Protein AF-A0A8D8VZW2-F1 (afdb_monomer_lite)

Secondary structure (DSSP, 8-state):
------------S--------TTEESTTS-EETTTT---STTPEEEEETTTEEEEEPPTTEESSSS-EE----S-----SBTTB---------S---S----------S-TT-EEEEEEEE-SS--SSSSSEEEEEEETTEEEEEEESSS--EEEEEEEGGGTSS------

Sequence (171 aa):
MLINKMYPKIKIKYLELLSSCFRFVGTACELSVCDDNPCMFGATCVQYPGSGFLCLCPLGKHGIFCEHDIDIGQASYSSSVAGLSSFSAYLIPATIHHSFELKFRFVPNTMDQIALLAFIGQDYQHDAITDHLAVSFIKGYVVLTWNLGSGMYQSTLISAYLLGCYNINTY

pLDDT: mean 74.28, std 17.63, range [29.27, 95.75]

Foldseek 3Di:
DDDPDDDDPPPPPPDDDDDDLQQADDPVSPGGPCPVHQAPDPWHWDQDPPPSIQTRADPQFDDRRSPDGPDPPDDDWDDPDPPDTDDDDDDDPDDDDVDDKDKDWDDDPDLQDKDWPDKDFDPPDDDQQGFIWTWIRHNQWTKIWGDPRPGIDIDGDDRNVVPVTDTDTDD

InterPro domains:
  IPR000742 EGF-like domain [PF00008] (34-64)
  IPR000742 EGF-like domain [PS00022] (55-66)
  IPR000742 EGF-like domain [PS50026] (30-67)
  IPR000742 EGF-like domain [SM00181] (33-67)
  IPR013320 Concanavalin A-like lectin/glucanase domain superfamily [SSF49899] (43-154)

Radius of gyration: 29.08 Å; chains: 1; bounding box: 92×41×64 Å

Organism: NCBI:txid428564

Structure (mmCIF, N/CA/C/O backbone):
data_AF-A0A8D8VZW2-F1
#
_entry.id   AF-A0A8D8VZW2-F1
#
loop_
_atom_site.group_PDB
_atom_site.id
_atom_site.type_symbol
_atom_site.label_atom_id
_atom_site.label_alt_id
_atom_site.label_comp_id
_atom_site.label_asym_id
_atom_site.label_entity_id
_atom_site.label_seq_id
_atom_site.pdbx_PDB_ins_code
_atom_site.Cartn_x
_atom_site.Cartn_y
_atom_site.Cartn_z
_atom_site.occupancy
_atom_site.B_iso_or_equiv
_atom_site.auth_seq_id
_atom_site.auth_comp_id
_atom_site.auth_asym_id
_atom_site.auth_atom_id
_atom_site.pdbx_PDB_model_num
ATOM 1 N N . MET A 1 1 ? 68.160 -21.808 5.617 1.00 37.88 1 MET A N 1
ATOM 2 C CA . MET A 1 1 ? 66.887 -22.554 5.552 1.00 37.88 1 MET A CA 1
ATOM 3 C C . MET A 1 1 ? 65.744 -21.547 5.579 1.00 37.88 1 MET A C 1
ATOM 5 O O . MET A 1 1 ? 65.356 -21.107 6.647 1.00 37.88 1 MET A O 1
ATOM 9 N N . LEU A 1 2 ? 65.268 -21.124 4.408 1.00 32.19 2 LEU A N 1
ATOM 10 C CA . LEU A 1 2 ? 63.990 -20.432 4.229 1.00 32.19 2 LEU A CA 1
ATOM 11 C C . LEU A 1 2 ? 63.393 -21.005 2.943 1.00 32.19 2 LEU A C 1
ATOM 13 O O . LEU A 1 2 ? 63.941 -20.827 1.858 1.00 32.19 2 LEU A O 1
ATOM 17 N N . ILE A 1 3 ? 62.342 -21.807 3.100 1.00 36.28 3 ILE A N 1
ATOM 18 C CA . ILE A 1 3 ? 61.628 -22.461 2.007 1.00 36.28 3 ILE A CA 1
ATOM 19 C C . ILE A 1 3 ? 60.625 -21.435 1.478 1.00 36.28 3 ILE A C 1
ATOM 21 O O . ILE A 1 3 ? 59.616 -21.161 2.126 1.00 36.28 3 ILE A O 1
ATOM 25 N N . ASN A 1 4 ? 60.912 -20.850 0.316 1.00 31.20 4 ASN A N 1
ATOM 26 C CA . ASN A 1 4 ? 59.949 -20.029 -0.411 1.00 31.20 4 ASN A CA 1
ATOM 27 C C . ASN A 1 4 ? 58.777 -20.918 -0.856 1.00 31.20 4 ASN A C 1
ATOM 29 O O . ASN A 1 4 ?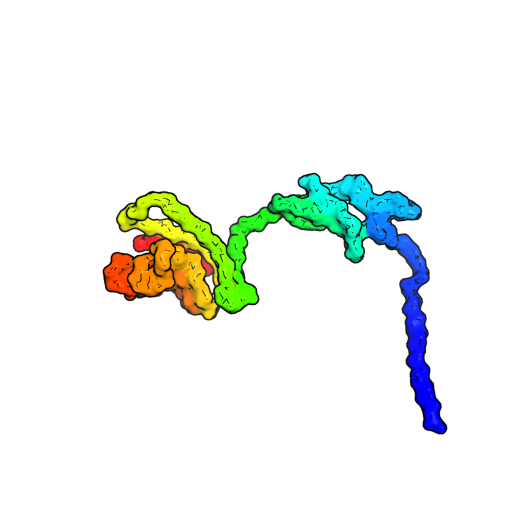 58.926 -21.760 -1.743 1.00 31.20 4 ASN A O 1
ATOM 33 N N . LYS A 1 5 ? 57.601 -20.740 -0.240 1.00 34.44 5 LYS A N 1
ATOM 34 C CA . LYS A 1 5 ? 56.345 -21.327 -0.724 1.00 34.44 5 LYS A CA 1
ATOM 35 C C . LYS A 1 5 ? 55.918 -20.604 -1.999 1.00 34.44 5 LYS A C 1
ATOM 37 O O . LYS A 1 5 ? 55.349 -19.518 -1.969 1.00 34.44 5 LYS A O 1
ATOM 42 N N . MET A 1 6 ? 56.216 -21.246 -3.119 1.00 29.27 6 MET A N 1
ATOM 43 C CA . MET A 1 6 ? 55.709 -20.936 -4.446 1.00 29.27 6 MET A CA 1
ATOM 44 C C . MET A 1 6 ? 54.293 -21.523 -4.552 1.00 29.27 6 MET A C 1
ATOM 46 O O . MET A 1 6 ? 54.135 -22.739 -4.623 1.00 29.27 6 MET A O 1
ATOM 50 N N . TYR A 1 7 ? 53.253 -20.688 -4.518 1.00 34.22 7 TYR A N 1
ATOM 51 C CA . TYR A 1 7 ? 51.913 -21.133 -4.914 1.00 34.22 7 TYR A CA 1
ATOM 52 C C . TYR A 1 7 ? 51.848 -21.197 -6.449 1.00 34.22 7 TYR A C 1
ATOM 54 O O . TYR A 1 7 ? 52.331 -20.274 -7.116 1.00 34.22 7 TYR A O 1
ATOM 62 N N . PRO A 1 8 ? 51.294 -22.271 -7.038 1.00 33.91 8 PRO A N 1
ATOM 63 C CA . PRO A 1 8 ? 51.244 -22.422 -8.483 1.00 33.91 8 PRO A CA 1
ATOM 64 C C . PRO A 1 8 ? 50.322 -21.359 -9.080 1.00 33.91 8 PRO A C 1
ATOM 66 O O . PRO A 1 8 ? 49.170 -21.213 -8.675 1.00 33.91 8 PRO A O 1
ATOM 69 N N . LYS A 1 9 ? 50.826 -20.633 -10.086 1.00 35.16 9 LYS A N 1
ATOM 70 C CA . LYS A 1 9 ? 49.987 -19.851 -10.996 1.00 35.16 9 LYS A CA 1
ATOM 71 C C . LYS A 1 9 ? 49.056 -20.829 -11.711 1.00 35.16 9 LYS A C 1
ATOM 73 O O . LYS A 1 9 ? 49.451 -21.453 -12.695 1.00 35.16 9 LYS A O 1
ATOM 78 N N . ILE A 1 10 ? 47.833 -20.970 -11.207 1.00 34.34 10 ILE A N 1
ATOM 79 C CA . ILE A 1 10 ? 46.741 -21.614 -11.930 1.00 34.34 10 ILE A CA 1
ATOM 80 C C . ILE A 1 10 ? 46.474 -20.720 -13.141 1.00 34.34 10 ILE A C 1
ATOM 82 O O . ILE A 1 10 ? 45.823 -19.682 -13.047 1.00 34.34 10 ILE A O 1
ATOM 86 N N . LYS A 1 11 ? 47.061 -21.087 -14.284 1.00 35.62 11 LYS A N 1
ATOM 87 C CA . LYS A 1 11 ? 46.668 -20.547 -15.582 1.00 35.62 11 LYS A CA 1
ATOM 88 C C . LYS A 1 11 ? 45.245 -21.035 -15.829 1.00 35.62 11 LYS A C 1
ATOM 90 O O . LYS A 1 11 ? 45.049 -22.192 -16.197 1.00 35.62 11 LYS A O 1
ATOM 95 N N . ILE A 1 12 ? 44.266 -20.170 -15.570 1.00 41.56 12 ILE A N 1
ATOM 96 C CA . ILE A 1 12 ? 42.874 -20.413 -15.941 1.00 41.56 12 ILE A CA 1
ATOM 97 C C . ILE A 1 12 ? 42.843 -20.531 -17.464 1.00 41.56 12 ILE A C 1
ATOM 99 O O . ILE A 1 12 ? 43.023 -19.567 -18.204 1.00 41.56 12 ILE A O 1
ATOM 103 N N . LYS A 1 13 ? 42.682 -21.774 -17.904 1.00 40.69 13 LYS A N 1
ATOM 104 C CA . LYS A 1 13 ? 42.583 -22.236 -19.284 1.00 40.69 13 LYS A CA 1
ATOM 105 C C . LYS A 1 13 ? 41.173 -21.936 -19.815 1.00 40.69 13 LYS A C 1
ATOM 107 O O . LYS A 1 13 ? 40.434 -22.855 -20.142 1.00 40.69 13 LYS A O 1
ATOM 112 N N . TYR A 1 14 ? 40.776 -20.663 -19.799 1.00 43.97 14 TYR A N 1
ATOM 113 C CA . TYR A 1 14 ? 39.455 -20.208 -20.257 1.00 43.97 14 TYR A CA 1
ATOM 114 C C . TYR A 1 14 ? 39.557 -18.865 -20.989 1.00 43.97 14 TYR A C 1
ATOM 116 O O . TYR A 1 14 ? 38.790 -17.940 -20.750 1.00 43.97 14 TYR A O 1
ATOM 124 N N . LEU A 1 15 ? 40.583 -18.716 -21.825 1.00 44.47 15 LEU A N 1
ATOM 125 C CA . LEU A 1 15 ? 40.790 -17.498 -22.607 1.00 44.47 15 LEU A CA 1
ATOM 126 C C . LEU A 1 15 ? 41.128 -17.803 -24.070 1.00 44.47 15 LEU A C 1
ATOM 128 O O . LEU A 1 15 ? 41.962 -17.131 -24.645 1.00 44.47 15 LEU A O 1
ATOM 132 N N . GLU A 1 16 ? 40.498 -18.823 -24.649 1.00 40.09 16 GLU A N 1
ATOM 133 C CA . GLU A 1 16 ? 40.450 -19.129 -26.089 1.00 40.09 16 GLU A CA 1
ATOM 134 C C . GLU A 1 16 ? 39.190 -20.008 -26.254 1.00 40.09 16 GLU A C 1
ATOM 136 O O . GLU A 1 16 ? 39.091 -21.019 -25.570 1.00 40.09 16 GLU A O 1
ATOM 141 N N . LEU A 1 17 ? 38.128 -19.721 -27.007 1.00 41.44 17 LEU A N 1
ATOM 142 C CA . LEU A 1 17 ? 37.895 -18.915 -28.202 1.00 41.44 17 LEU A CA 1
ATOM 143 C C . LEU A 1 17 ? 36.364 -18.696 -28.356 1.00 41.44 17 LEU A C 1
ATOM 145 O O . LEU A 1 17 ? 35.585 -19.507 -27.864 1.00 41.44 17 LEU A O 1
ATOM 149 N N . LEU A 1 18 ? 35.996 -17.677 -29.148 1.00 42.47 18 LEU A N 1
ATOM 150 C CA . LEU A 1 18 ? 34.706 -17.418 -29.831 1.00 42.47 18 LEU A CA 1
ATOM 151 C C . LEU A 1 18 ? 33.654 -16.522 -29.128 1.00 42.47 18 LEU A C 1
ATOM 153 O O . LEU A 1 18 ? 32.937 -16.917 -28.218 1.00 42.47 18 LEU A O 1
ATOM 157 N N . SER A 1 19 ? 33.518 -15.311 -29.691 1.00 55.66 19 SER A N 1
ATOM 158 C CA . SER A 1 19 ? 32.241 -14.618 -29.942 1.00 55.66 19 SER A CA 1
ATOM 159 C C . SER A 1 19 ? 31.313 -14.334 -28.755 1.00 55.66 19 SER A C 1
ATOM 161 O O . SER A 1 19 ? 30.179 -14.803 -28.736 1.00 55.66 19 SER A O 1
ATOM 163 N N . SER A 1 20 ? 31.715 -13.486 -27.808 1.00 60.66 20 SER A N 1
ATOM 164 C CA . SER A 1 20 ? 30.717 -12.808 -26.970 1.00 60.66 20 SER A CA 1
ATOM 165 C C . SER A 1 20 ? 30.740 -11.326 -27.279 1.00 60.66 20 SER A C 1
ATOM 167 O O . SER A 1 20 ? 31.479 -10.552 -26.675 1.00 60.66 20 SER A O 1
ATOM 169 N N . CYS A 1 21 ? 29.923 -10.959 -28.255 1.00 63.81 21 CYS A N 1
ATOM 170 C CA . CYS A 1 21 ? 29.626 -9.593 -28.626 1.00 63.81 21 CYS A CA 1
ATOM 171 C C . CYS A 1 21 ? 28.885 -8.894 -27.481 1.00 63.81 21 CYS A C 1
ATOM 173 O O . CYS A 1 21 ? 27.662 -8.813 -27.431 1.00 63.81 21 CYS A O 1
ATOM 175 N N . PHE A 1 22 ? 29.621 -8.505 -26.448 1.00 64.50 22 PHE A N 1
ATOM 176 C CA . PHE A 1 22 ? 29.009 -8.066 -25.212 1.00 64.50 22 PHE A CA 1
ATOM 177 C C . PHE A 1 22 ? 28.499 -6.626 -25.397 1.00 64.50 22 PHE A C 1
ATOM 179 O O . PHE A 1 22 ? 29.305 -5.698 -25.371 1.00 64.50 22 PHE A O 1
ATOM 186 N N . ARG A 1 23 ? 27.171 -6.457 -25.556 1.00 74.62 23 ARG A N 1
ATOM 187 C CA . ARG A 1 23 ? 26.438 -5.201 -25.893 1.00 74.62 23 ARG A CA 1
ATOM 188 C C . ARG A 1 23 ? 26.365 -4.854 -27.387 1.00 74.62 23 ARG A C 1
ATOM 190 O O . ARG A 1 23 ? 25.781 -3.829 -27.734 1.00 74.62 23 ARG A O 1
ATOM 197 N N . PHE A 1 24 ? 26.912 -5.699 -28.256 1.00 79.25 24 PHE A N 1
ATOM 198 C CA . PHE A 1 24 ? 26.922 -5.497 -29.706 1.00 79.25 24 PHE A CA 1
ATOM 199 C C . PHE A 1 24 ? 26.374 -6.745 -30.427 1.00 79.25 24 PHE A C 1
ATOM 201 O O . PHE A 1 24 ? 26.281 -7.816 -29.829 1.00 79.25 24 PHE A O 1
ATOM 208 N N . VAL A 1 25 ? 25.989 -6.620 -31.693 1.00 78.19 25 VAL A N 1
ATOM 209 C CA . VAL A 1 25 ? 25.506 -7.679 -32.589 1.00 78.19 25 VAL A CA 1
ATOM 210 C C . VAL A 1 25 ? 26.171 -7.534 -33.965 1.00 78.19 25 VAL A C 1
ATOM 212 O O . VAL A 1 25 ? 26.805 -6.520 -34.255 1.00 78.19 25 VAL A O 1
ATOM 215 N N . GLY A 1 26 ? 26.053 -8.560 -34.810 1.00 73.25 26 GLY A N 1
ATOM 216 C CA . GLY A 1 26 ? 26.698 -8.613 -36.127 1.00 73.25 26 GLY A CA 1
ATOM 217 C C . GLY A 1 26 ? 27.893 -9.564 -36.170 1.00 73.25 26 GLY A C 1
ATOM 218 O O . GLY A 1 26 ? 28.417 -9.995 -35.140 1.00 73.25 26 GLY A O 1
ATOM 219 N N . THR A 1 27 ? 28.309 -9.939 -37.380 1.00 74.56 27 THR A N 1
ATOM 220 C CA . THR A 1 27 ? 29.409 -10.899 -37.583 1.00 74.56 27 THR A CA 1
ATOM 221 C C . THR A 1 27 ? 30.760 -10.366 -37.105 1.00 74.56 27 THR A C 1
ATOM 223 O O . THR A 1 27 ? 31.649 -11.159 -36.796 1.00 74.56 27 THR A O 1
ATOM 226 N N . ALA A 1 28 ? 30.901 -9.041 -37.020 1.00 80.75 28 ALA A N 1
ATOM 227 C CA . ALA A 1 28 ? 32.094 -8.338 -36.571 1.00 80.75 28 ALA A CA 1
ATOM 228 C C . ALA A 1 28 ? 31.843 -7.459 -35.327 1.00 80.75 28 ALA A C 1
ATOM 230 O O . ALA A 1 28 ? 32.715 -6.667 -34.972 1.00 80.75 28 ALA A O 1
ATOM 231 N N . CYS A 1 29 ? 30.707 -7.616 -34.634 1.00 77.75 29 CYS A N 1
ATOM 232 C CA . CYS A 1 29 ? 30.322 -6.785 -33.486 1.00 77.75 29 CYS A CA 1
ATOM 233 C C . CYS A 1 29 ? 30.202 -5.289 -33.778 1.00 77.75 29 CYS A C 1
ATOM 235 O O . CYS A 1 29 ? 30.573 -4.445 -32.963 1.00 77.75 29 CYS A O 1
ATOM 237 N N . GLU A 1 30 ? 29.697 -4.973 -34.958 1.00 81.44 30 GLU A N 1
ATOM 238 C CA . GLU A 1 30 ? 29.659 -3.629 -35.507 1.00 81.44 30 GLU A CA 1
ATOM 239 C C . GLU A 1 30 ? 28.393 -2.839 -35.140 1.00 81.44 30 GLU A C 1
ATOM 241 O O . GLU A 1 30 ? 28.416 -1.612 -35.210 1.00 81.44 30 GLU A O 1
ATOM 246 N N . LEU A 1 31 ? 27.319 -3.512 -34.717 1.00 80.75 31 LEU A N 1
ATOM 247 C CA . LEU A 1 31 ? 26.040 -2.889 -34.353 1.00 80.75 31 LEU A CA 1
ATOM 248 C C . LEU A 1 31 ? 25.822 -2.953 -32.844 1.00 80.75 31 LEU A C 1
ATOM 250 O O . LEU A 1 31 ? 26.094 -3.977 -32.225 1.00 80.75 31 LEU A O 1
ATOM 254 N N . SER A 1 32 ? 25.317 -1.897 -32.220 1.00 83.94 3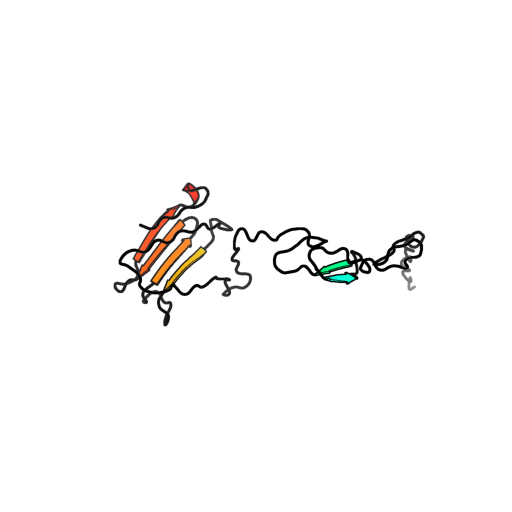2 SER A N 1
ATOM 255 C CA . SER A 1 32 ? 24.924 -1.929 -30.807 1.00 83.94 32 SER A CA 1
ATOM 256 C C . SER A 1 32 ? 23.608 -2.687 -30.639 1.00 83.94 32 SER A C 1
ATOM 258 O O . SER A 1 32 ? 22.686 -2.543 -31.436 1.00 83.94 32 SER A O 1
ATOM 260 N N . VAL A 1 33 ? 23.461 -3.423 -29.533 1.00 85.25 33 VAL A N 1
ATOM 261 C CA . VAL A 1 33 ? 22.180 -4.066 -29.168 1.00 85.25 33 VAL A CA 1
ATOM 262 C C . VAL A 1 33 ? 21.045 -3.037 -29.015 1.00 85.25 33 VAL A C 1
ATOM 264 O O . VAL A 1 33 ? 19.878 -3.391 -29.140 1.00 85.25 33 VAL A O 1
ATOM 267 N N . CYS A 1 34 ? 21.372 -1.764 -28.766 1.00 91.06 34 CYS A N 1
ATOM 268 C CA . CYS A 1 34 ? 20.391 -0.685 -28.648 1.00 91.06 34 CYS A CA 1
ATOM 269 C C . CYS A 1 34 ? 20.128 0.096 -29.949 1.00 91.06 34 CYS A C 1
ATOM 271 O O . CYS A 1 34 ? 19.291 0.995 -29.898 1.00 91.06 34 CYS A O 1
ATOM 273 N N . ASP A 1 35 ? 20.797 -0.194 -31.075 1.00 89.50 35 ASP A N 1
ATOM 274 C CA . ASP A 1 35 ? 20.649 0.614 -32.306 1.00 89.50 35 ASP A CA 1
ATOM 275 C C . ASP A 1 35 ? 19.210 0.594 -32.844 1.00 89.50 35 ASP A C 1
ATOM 277 O O . ASP A 1 35 ? 18.658 1.644 -33.163 1.00 89.50 35 ASP A O 1
ATOM 281 N N . ASP A 1 36 ? 18.566 -0.575 -32.831 1.00 88.50 36 ASP A N 1
ATOM 282 C CA . ASP A 1 36 ? 17.159 -0.731 -33.229 1.00 88.50 36 ASP A CA 1
ATOM 283 C C . ASP A 1 36 ? 16.172 -0.591 -32.054 1.00 88.50 36 ASP A C 1
ATOM 285 O O . ASP A 1 36 ? 14.976 -0.810 -32.223 1.00 88.50 36 ASP A O 1
ATOM 289 N N . ASN A 1 37 ? 16.664 -0.233 -30.861 1.00 91.44 37 ASN A N 1
ATOM 290 C CA . ASN A 1 37 ? 15.936 -0.187 -29.589 1.00 91.44 37 ASN A CA 1
ATOM 291 C C . ASN A 1 37 ? 14.980 -1.388 -29.355 1.00 91.44 37 ASN A C 1
ATOM 293 O O . ASN A 1 37 ? 13.790 -1.310 -29.663 1.00 91.44 37 ASN A O 1
ATOM 297 N N . PRO A 1 38 ? 15.442 -2.478 -28.717 1.00 91.44 38 PRO A N 1
ATOM 298 C CA . PRO A 1 38 ? 14.621 -3.669 -28.487 1.00 91.44 38 PRO A CA 1
ATOM 299 C C . PRO A 1 38 ? 13.520 -3.477 -27.428 1.00 91.44 38 PRO A C 1
ATOM 301 O O . PRO A 1 38 ? 12.713 -4.381 -27.211 1.00 91.44 38 PRO A O 1
ATOM 304 N N . CYS A 1 39 ? 13.495 -2.346 -26.721 1.00 95.75 39 CYS A N 1
ATOM 305 C CA . CYS A 1 39 ? 12.555 -2.097 -25.636 1.00 95.75 39 CYS A CA 1
ATOM 306 C C . CYS A 1 39 ? 11.175 -1.669 -26.165 1.00 95.75 39 CYS A C 1
ATOM 308 O O . CYS A 1 39 ? 11.061 -0.865 -27.090 1.00 95.75 39 CYS A O 1
ATOM 310 N N . MET A 1 40 ? 10.102 -2.165 -25.549 1.00 94.81 40 MET A N 1
ATOM 311 C CA . MET A 1 40 ? 8.731 -1.874 -25.968 1.00 94.81 40 MET A CA 1
ATOM 312 C C . MET A 1 40 ? 8.197 -0.550 -25.401 1.00 94.81 40 MET A C 1
ATOM 314 O O . MET A 1 40 ? 8.740 0.023 -24.457 1.00 94.81 40 MET A O 1
ATOM 318 N N . PHE A 1 41 ? 7.090 -0.067 -25.977 1.00 93.44 41 PHE A N 1
ATOM 319 C CA . PHE A 1 41 ? 6.308 1.077 -25.480 1.00 93.44 41 PHE A CA 1
ATOM 320 C C . PHE A 1 41 ? 7.104 2.381 -25.288 1.00 93.44 41 PHE A C 1
ATOM 322 O O . PHE A 1 41 ? 6.813 3.165 -24.387 1.00 93.44 41 PHE A O 1
ATOM 329 N N . GLY A 1 42 ? 8.105 2.625 -26.138 1.00 90.69 42 GLY A N 1
ATOM 330 C CA . GLY A 1 42 ? 8.924 3.840 -26.071 1.00 90.69 42 GLY A CA 1
ATOM 331 C C . GLY A 1 42 ? 9.902 3.870 -24.893 1.00 90.69 42 GLY A C 1
ATOM 332 O O . GLY A 1 42 ? 10.403 4.939 -24.552 1.00 90.69 42 GLY A O 1
ATOM 333 N N . ALA A 1 43 ? 10.169 2.719 -24.269 1.00 94.56 43 ALA A N 1
ATOM 334 C CA . ALA A 1 43 ? 11.208 2.573 -23.259 1.00 94.56 43 ALA A CA 1
ATOM 335 C C . ALA A 1 43 ? 12.608 2.859 -23.835 1.00 94.56 43 ALA A C 1
ATOM 337 O O . ALA A 1 43 ? 12.881 2.639 -25.020 1.00 94.56 43 ALA A O 1
ATOM 338 N N . THR A 1 44 ? 13.513 3.327 -22.973 1.00 95.19 44 THR A N 1
ATOM 339 C CA . THR A 1 44 ? 14.884 3.690 -23.360 1.00 95.19 44 THR A CA 1
ATOM 340 C C . THR A 1 44 ? 15.825 2.501 -23.176 1.00 95.19 44 THR A C 1
ATOM 342 O O . THR A 1 44 ? 15.984 2.015 -22.055 1.00 95.19 44 THR A O 1
ATOM 345 N N . CYS A 1 45 ? 16.490 2.062 -24.248 1.00 94.75 45 CYS A N 1
ATOM 346 C CA . CYS A 1 45 ? 17.563 1.067 -24.172 1.00 94.75 45 CYS A CA 1
ATOM 347 C C . CYS A 1 45 ? 18.882 1.706 -23.737 1.00 94.75 45 CYS A C 1
ATOM 349 O O . CYS A 1 45 ? 19.304 2.723 -24.290 1.00 94.75 45 CYS A O 1
ATOM 351 N N . VAL A 1 46 ? 19.566 1.078 -22.781 1.00 93.44 46 VAL A N 1
ATOM 352 C CA . VAL A 1 46 ? 20.935 1.431 -22.391 1.00 93.44 46 VAL A CA 1
ATOM 353 C C . VAL A 1 46 ? 21.828 0.195 -22.425 1.00 93.44 46 VAL A C 1
ATOM 355 O O . VAL A 1 46 ? 21.431 -0.889 -22.001 1.00 93.44 46 VAL A O 1
ATOM 358 N N . GLN A 1 47 ? 23.059 0.333 -22.918 1.00 88.50 47 GLN A N 1
ATOM 359 C CA . GLN A 1 47 ? 24.028 -0.763 -22.876 1.00 88.50 47 GLN A CA 1
ATOM 360 C C . GLN A 1 47 ? 24.403 -1.080 -21.420 1.00 88.50 47 GLN A C 1
ATOM 362 O O . GLN A 1 47 ? 24.769 -0.178 -20.665 1.00 88.50 47 GLN A O 1
ATOM 367 N N . TYR A 1 48 ? 24.358 -2.357 -21.026 1.00 83.94 48 TYR A N 1
ATOM 368 C CA . TYR A 1 48 ? 24.559 -2.760 -19.629 1.00 83.94 48 TYR A CA 1
ATOM 369 C C . TYR A 1 48 ? 25.562 -3.925 -19.482 1.00 83.94 48 TYR A C 1
ATOM 371 O O . TYR A 1 48 ? 25.463 -4.918 -20.212 1.00 83.94 48 TYR A O 1
ATOM 379 N N . PRO A 1 49 ? 26.551 -3.841 -18.565 1.00 78.19 49 PRO A N 1
ATOM 380 C CA . PRO A 1 49 ? 27.443 -4.953 -18.213 1.00 78.19 49 PRO A CA 1
ATOM 381 C C . PRO A 1 49 ? 26.675 -6.177 -17.676 1.00 78.19 49 PRO A C 1
ATOM 383 O O . PRO A 1 49 ? 25.737 -6.027 -16.913 1.00 78.19 49 PRO A O 1
ATOM 386 N N . GLY A 1 50 ? 27.071 -7.403 -18.022 1.00 74.88 50 GLY A N 1
ATOM 387 C CA . GLY A 1 50 ? 26.352 -8.637 -17.646 1.00 74.88 50 GLY A CA 1
ATOM 388 C C . GLY A 1 50 ? 25.282 -9.122 -18.644 1.00 74.88 50 GLY A C 1
ATOM 389 O O . GLY A 1 50 ? 25.463 -10.186 -19.226 1.00 74.88 50 GLY A O 1
ATOM 390 N N . SER A 1 51 ? 24.221 -8.346 -18.906 1.00 73.31 51 SER A N 1
ATOM 391 C CA . SER A 1 51 ? 23.121 -8.729 -19.828 1.00 73.31 51 SER A CA 1
ATOM 392 C C . SER A 1 51 ? 23.280 -8.249 -21.279 1.00 73.31 51 SER A C 1
ATOM 394 O O . SER A 1 51 ? 22.607 -8.757 -22.170 1.00 73.31 51 SER A O 1
ATOM 396 N N . GLY A 1 52 ? 24.142 -7.260 -21.534 1.00 83.06 52 GLY A N 1
ATOM 397 C CA . GLY A 1 52 ? 24.354 -6.648 -22.851 1.00 83.06 52 GLY A CA 1
ATOM 398 C C . GLY A 1 52 ? 23.517 -5.383 -23.059 1.00 83.06 52 GLY A C 1
ATOM 399 O O . GLY A 1 52 ? 24.004 -4.413 -23.633 1.00 83.06 52 GLY A O 1
ATOM 400 N N . PHE A 1 53 ? 22.306 -5.334 -22.512 1.00 89.12 53 PHE A N 1
ATOM 401 C CA . PHE A 1 53 ? 21.447 -4.148 -22.500 1.00 89.12 53 PHE A CA 1
ATOM 402 C C . PHE A 1 53 ? 20.504 -4.163 -21.289 1.00 89.12 53 PHE A C 1
ATOM 404 O O . PHE A 1 53 ? 20.335 -5.191 -20.626 1.00 89.12 53 PHE A O 1
ATOM 411 N N . LEU A 1 54 ? 19.911 -3.012 -20.997 1.00 91.94 54 LEU A N 1
ATOM 412 C CA . LEU A 1 54 ? 18.887 -2.804 -19.982 1.00 91.94 54 LEU A CA 1
ATOM 413 C C . LEU A 1 54 ? 17.821 -1.868 -20.560 1.00 91.94 54 LEU A C 1
ATOM 415 O O . LEU A 1 54 ? 18.154 -0.820 -21.114 1.00 91.94 54 LEU A O 1
ATOM 419 N N . CYS A 1 55 ? 16.551 -2.232 -20.406 1.00 95.06 55 CYS A N 1
ATOM 420 C CA . CYS A 1 55 ? 15.432 -1.365 -20.752 1.00 95.06 55 CYS A CA 1
ATOM 421 C C . CYS A 1 55 ? 14.988 -0.551 -19.534 1.00 95.06 55 CYS A C 1
ATOM 423 O O . CYS A 1 55 ? 14.668 -1.104 -18.481 1.00 95.06 55 CYS A O 1
ATOM 425 N N . LEU A 1 56 ? 14.954 0.773 -19.678 1.00 94.50 56 LEU A N 1
ATOM 426 C CA . LEU A 1 56 ? 14.386 1.678 -18.683 1.00 94.50 56 LEU A CA 1
ATOM 427 C C . LEU A 1 56 ? 12.878 1.789 -18.928 1.00 94.50 56 LEU A C 1
ATOM 429 O O . LEU A 1 56 ? 12.439 2.527 -19.813 1.00 94.50 56 LEU A O 1
ATOM 433 N N . CYS A 1 57 ? 12.099 1.010 -18.176 1.00 94.62 57 CYS A N 1
ATOM 434 C CA . CYS A 1 57 ? 10.663 0.889 -18.406 1.00 94.62 57 CYS A CA 1
ATOM 435 C C . CYS A 1 57 ? 9.876 2.141 -17.995 1.00 94.62 57 CYS A C 1
ATOM 437 O O . CYS A 1 57 ? 10.160 2.727 -16.945 1.00 94.62 57 CYS A O 1
ATOM 439 N N . PRO A 1 58 ? 8.860 2.539 -18.786 1.00 91.06 58 PRO A N 1
ATOM 440 C CA . PRO A 1 58 ? 7.930 3.586 -18.393 1.00 91.06 58 PRO A CA 1
ATOM 441 C C . PRO A 1 58 ? 7.089 3.147 -17.188 1.00 91.06 58 PRO A C 1
ATOM 443 O O . PRO A 1 58 ? 6.989 1.961 -16.861 1.00 91.06 58 PRO A O 1
ATOM 446 N N . LEU A 1 59 ? 6.464 4.124 -16.526 1.00 85.06 59 LEU A N 1
ATOM 447 C CA . LEU A 1 59 ? 5.607 3.868 -15.372 1.00 85.06 59 LEU A CA 1
ATOM 448 C C . LEU A 1 59 ? 4.509 2.858 -15.732 1.00 85.06 59 LEU A C 1
ATOM 450 O O . LEU A 1 59 ? 3.822 3.012 -16.739 1.00 85.06 59 LEU A O 1
ATOM 454 N N . GLY A 1 60 ? 4.340 1.842 -14.885 1.00 87.06 60 GLY A N 1
ATOM 455 C CA . GLY A 1 60 ? 3.340 0.796 -15.093 1.00 87.06 60 GLY A CA 1
ATOM 456 C C . GLY A 1 60 ? 3.788 -0.342 -16.013 1.00 87.06 60 GLY A C 1
ATOM 457 O O . GLY A 1 60 ? 2.959 -1.183 -16.337 1.00 87.06 60 GLY A O 1
ATOM 458 N N . LYS A 1 61 ? 5.065 -0.416 -16.418 1.00 91.88 61 LYS A N 1
ATOM 459 C CA . LYS A 1 61 ? 5.618 -1.532 -17.206 1.00 91.88 61 LYS A CA 1
ATOM 460 C C . LYS A 1 61 ? 6.80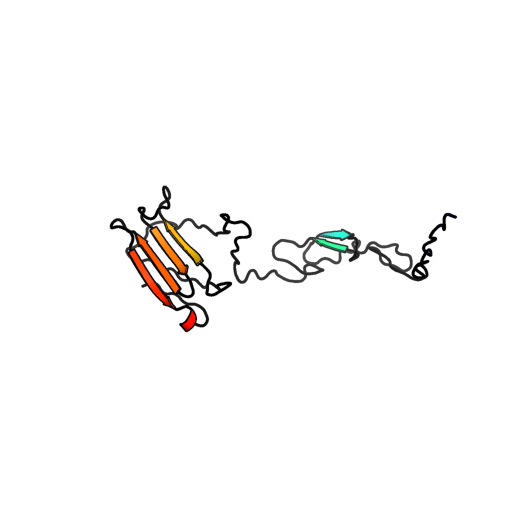3 -2.207 -16.515 1.00 91.88 61 LYS A C 1
ATOM 462 O O . LYS A 1 61 ? 7.572 -1.558 -15.809 1.00 91.88 61 LYS A O 1
ATOM 467 N N . HIS A 1 62 ? 6.977 -3.502 -16.750 1.00 89.75 62 HIS A N 1
ATOM 468 C CA . HIS A 1 62 ? 8.129 -4.281 -16.296 1.00 89.75 62 HIS A CA 1
ATOM 469 C C . HIS A 1 62 ? 8.471 -5.407 -17.286 1.00 89.75 62 HIS A C 1
ATOM 471 O O . HIS A 1 62 ? 7.790 -5.595 -18.292 1.00 89.75 62 HIS A O 1
ATOM 477 N N . GLY A 1 63 ? 9.536 -6.159 -17.001 1.00 90.50 63 GLY A N 1
ATOM 478 C CA . GLY A 1 63 ? 10.067 -7.200 -17.888 1.00 90.50 63 GLY A CA 1
ATOM 479 C C . GLY A 1 63 ? 11.421 -6.809 -18.473 1.00 90.50 63 GLY A C 1
ATOM 480 O O . GLY A 1 63 ? 11.912 -5.707 -18.226 1.00 90.50 63 GLY A O 1
ATOM 481 N N . ILE A 1 64 ? 12.048 -7.719 -19.220 1.00 92.44 64 ILE A N 1
ATOM 482 C CA . ILE A 1 64 ? 13.367 -7.467 -19.830 1.00 92.44 64 ILE A CA 1
ATOM 483 C C . ILE A 1 64 ? 13.239 -6.441 -20.962 1.00 92.44 64 ILE A C 1
ATOM 485 O O . ILE A 1 64 ? 14.139 -5.622 -21.150 1.00 92.44 64 ILE A O 1
ATOM 489 N N . PHE A 1 65 ? 12.105 -6.452 -21.665 1.00 94.56 65 PHE A N 1
ATOM 490 C CA . PHE A 1 65 ? 11.775 -5.558 -22.772 1.00 94.56 65 PHE A CA 1
ATOM 491 C C . PHE A 1 65 ? 10.640 -4.584 -22.426 1.00 94.56 65 PHE A C 1
ATOM 493 O O . PHE A 1 65 ? 10.140 -3.898 -23.315 1.00 94.56 65 PHE A O 1
ATOM 500 N N . CYS A 1 66 ? 10.235 -4.494 -21.154 1.00 95.25 66 CYS A N 1
ATOM 501 C CA . CYS A 1 66 ? 9.069 -3.721 -20.703 1.00 95.25 66 CYS A CA 1
ATOM 502 C C . CYS A 1 66 ? 7.745 -4.191 -21.332 1.00 95.25 66 CYS A C 1
ATOM 504 O O . CYS A 1 66 ? 6.818 -3.407 -21.537 1.00 95.25 66 CYS A O 1
ATOM 506 N N . GLU A 1 67 ? 7.679 -5.475 -21.670 1.00 94.50 67 GLU A N 1
ATOM 507 C CA . GLU A 1 67 ? 6.576 -6.127 -22.364 1.00 94.50 67 GLU A CA 1
ATOM 508 C C . GLU A 1 67 ? 5.364 -6.387 -21.459 1.00 94.50 67 GLU A C 1
ATOM 510 O O . GLU A 1 67 ? 4.254 -6.587 -21.954 1.00 94.50 67 GLU A O 1
ATOM 515 N N . HIS A 1 68 ? 5.560 -6.362 -20.140 1.00 92.19 68 HIS A N 1
ATOM 516 C CA . HIS A 1 68 ? 4.521 -6.665 -19.167 1.00 92.19 68 HIS A CA 1
ATOM 517 C C . HIS A 1 68 ? 3.982 -5.401 -18.509 1.00 92.19 68 HIS A C 1
ATOM 519 O O . HIS A 1 68 ? 4.733 -4.490 -18.162 1.00 92.19 68 HIS A O 1
ATOM 525 N N . ASP A 1 69 ? 2.669 -5.366 -18.307 1.00 89.31 69 ASP A N 1
ATOM 526 C CA . ASP A 1 69 ? 2.027 -4.388 -17.438 1.00 89.31 69 ASP A CA 1
ATOM 527 C C . ASP A 1 69 ? 2.307 -4.723 -15.975 1.00 89.31 69 ASP A C 1
ATOM 529 O O . ASP A 1 69 ? 2.202 -5.874 -15.552 1.00 89.31 69 ASP A O 1
ATOM 533 N N . ILE A 1 70 ? 2.652 -3.705 -15.190 1.00 84.25 70 ILE A N 1
ATOM 534 C CA . ILE A 1 70 ? 2.660 -3.821 -13.737 1.00 84.25 70 ILE A CA 1
ATOM 535 C C . ILE A 1 70 ? 1.203 -3.828 -13.299 1.00 84.25 70 ILE A C 1
ATOM 537 O O . ILE A 1 70 ? 0.548 -2.786 -13.261 1.00 84.25 70 ILE A O 1
ATOM 541 N N . ASP A 1 71 ? 0.718 -5.004 -12.927 1.00 75.94 71 ASP A N 1
ATOM 542 C CA . ASP A 1 71 ? -0.540 -5.115 -12.209 1.00 75.94 71 ASP A CA 1
ATOM 543 C C . ASP A 1 71 ? -0.302 -4.771 -10.733 1.00 75.94 71 ASP A C 1
ATOM 545 O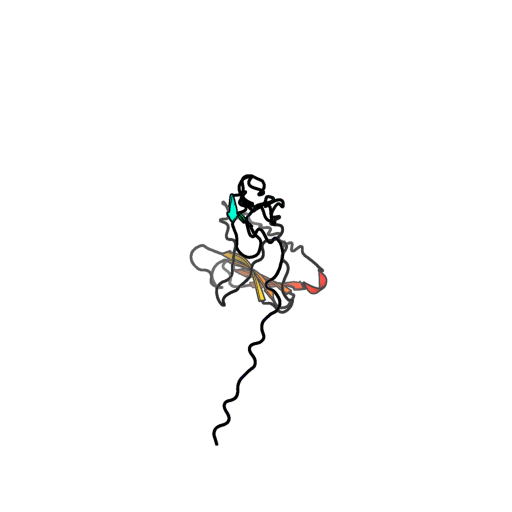 O . ASP A 1 71 ? 0.225 -5.569 -9.950 1.00 75.94 71 ASP A O 1
ATOM 549 N N . ILE A 1 72 ? -0.646 -3.541 -10.343 1.00 67.56 72 ILE A N 1
ATOM 550 C CA . ILE A 1 72 ? -0.658 -3.135 -8.933 1.00 67.56 72 ILE A CA 1
ATOM 551 C C . ILE A 1 72 ? -1.946 -3.688 -8.310 1.00 67.56 72 ILE A C 1
ATOM 553 O O . ILE A 1 72 ? -2.912 -2.962 -8.087 1.00 67.56 72 ILE A O 1
ATOM 557 N N . GLY A 1 73 ? -1.967 -4.997 -8.053 1.00 69.94 73 GLY A N 1
ATOM 558 C CA . GLY A 1 73 ? -3.167 -5.684 -7.569 1.00 69.94 73 GLY A CA 1
ATOM 559 C C . GLY A 1 73 ? -3.449 -5.477 -6.077 1.00 69.94 73 GLY A C 1
ATOM 560 O O . GLY A 1 73 ? -4.604 -5.399 -5.661 1.00 69.94 73 GLY A O 1
ATOM 561 N N . GLN A 1 74 ? -2.408 -5.378 -5.246 1.00 72.44 74 GLN A N 1
ATOM 562 C CA . GLN A 1 74 ? -2.563 -5.199 -3.802 1.00 72.44 74 GLN A CA 1
ATOM 563 C C . GLN A 1 74 ? -1.445 -4.318 -3.249 1.00 72.44 74 GLN A C 1
ATOM 565 O O . GLN A 1 74 ? -0.264 -4.639 -3.374 1.00 72.44 74 GLN A O 1
ATOM 570 N N . ALA A 1 75 ? -1.819 -3.206 -2.613 1.00 74.81 75 ALA A N 1
ATOM 571 C CA . ALA A 1 75 ? -0.864 -2.382 -1.889 1.00 74.81 75 ALA A CA 1
ATOM 572 C C . ALA A 1 75 ? -0.269 -3.194 -0.728 1.00 74.81 75 ALA A C 1
ATOM 574 O O . ALA A 1 75 ? -0.997 -3.745 0.100 1.00 74.81 75 ALA A O 1
ATOM 575 N N . SER A 1 76 ? 1.060 -3.275 -0.689 1.00 80.31 76 SER A N 1
ATOM 576 C CA . SER A 1 76 ? 1.799 -3.905 0.399 1.00 80.31 76 SER A CA 1
ATOM 577 C C . SER A 1 76 ? 2.407 -2.821 1.272 1.00 80.31 76 SER A C 1
ATOM 579 O O . SER A 1 76 ? 3.240 -2.034 0.818 1.00 80.31 76 SER A O 1
ATOM 581 N N . TYR A 1 77 ? 1.977 -2.785 2.528 1.00 83.62 77 TYR A N 1
ATOM 582 C CA . TYR A 1 77 ? 2.517 -1.885 3.532 1.00 83.62 77 TYR A CA 1
ATOM 583 C C . TYR A 1 77 ? 3.466 -2.687 4.407 1.00 83.62 77 TYR A C 1
ATOM 585 O O . TYR A 1 77 ? 3.081 -3.663 5.053 1.00 83.62 77 TYR A O 1
ATOM 593 N N . SER A 1 78 ? 4.730 -2.288 4.404 1.00 73.31 78 SER A N 1
ATOM 594 C CA . SER A 1 78 ? 5.756 -2.879 5.253 1.00 73.31 78 SER A CA 1
ATOM 595 C C . SER A 1 78 ? 6.453 -1.784 6.047 1.00 73.31 78 SER A C 1
ATOM 597 O O . SER A 1 78 ? 6.498 -0.619 5.633 1.00 73.31 78 SER A O 1
ATOM 599 N N . SER A 1 79 ? 6.964 -2.159 7.215 1.00 69.94 79 SER A N 1
ATOM 600 C CA . SER A 1 79 ? 7.862 -1.322 7.998 1.00 69.94 79 SER A CA 1
ATOM 601 C C . SER A 1 79 ? 9.258 -1.912 7.854 1.00 69.94 79 SER A C 1
ATOM 603 O O . SER A 1 79 ? 9.565 -2.962 8.414 1.00 69.94 79 SER A O 1
ATOM 605 N N . SER A 1 80 ? 10.085 -1.274 7.031 1.00 66.62 80 SER A N 1
ATOM 606 C CA . 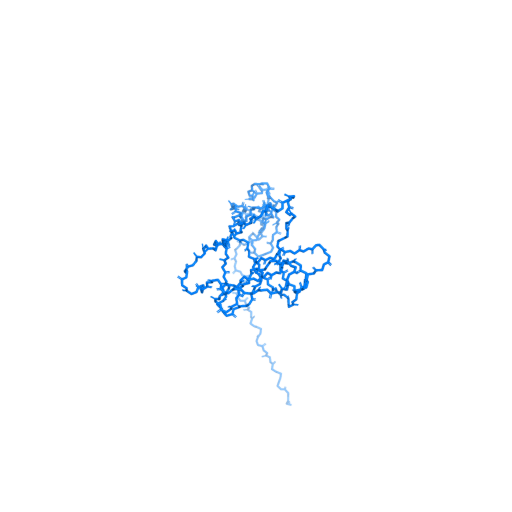SER A 1 80 ? 11.499 -1.627 6.875 1.00 66.62 80 SER A CA 1
ATOM 607 C C . SER A 1 80 ? 12.373 -1.004 7.968 1.00 66.62 80 SER A C 1
ATOM 609 O O . SER A 1 80 ? 13.502 -1.443 8.176 1.00 66.62 80 SER A O 1
ATOM 611 N N . VAL A 1 81 ? 11.852 -0.004 8.689 1.00 73.12 81 VAL A N 1
ATOM 612 C CA . VAL A 1 81 ? 12.543 0.711 9.767 1.00 73.12 81 VAL A CA 1
ATOM 613 C C . VAL A 1 81 ? 11.584 0.896 10.941 1.00 73.12 81 VAL A C 1
ATOM 615 O O . VAL A 1 81 ? 10.478 1.401 10.766 1.00 73.12 81 VAL A O 1
ATOM 618 N N . ALA A 1 82 ? 12.009 0.516 12.149 1.00 64.00 82 ALA A N 1
ATOM 619 C CA . ALA A 1 82 ? 11.205 0.666 13.360 1.00 64.00 82 ALA A CA 1
ATOM 620 C C . ALA A 1 82 ? 10.765 2.130 13.559 1.00 64.00 82 ALA A C 1
ATOM 622 O O . ALA A 1 82 ? 11.599 3.032 13.609 1.00 64.00 82 ALA A O 1
ATOM 623 N N . GLY A 1 83 ? 9.453 2.357 13.663 1.00 65.00 83 GLY A N 1
ATOM 624 C CA . GLY A 1 83 ? 8.855 3.694 13.788 1.00 65.00 83 GLY A CA 1
ATOM 625 C C . GLY A 1 83 ? 8.491 4.367 12.459 1.00 65.00 83 GLY A C 1
ATOM 626 O O . GLY A 1 83 ? 7.849 5.413 12.475 1.00 65.00 83 GLY A O 1
ATOM 627 N N . LEU A 1 84 ? 8.839 3.766 11.318 1.00 69.19 84 LEU A N 1
ATOM 628 C CA . LEU A 1 84 ? 8.417 4.213 9.992 1.00 69.19 84 LEU A CA 1
ATOM 629 C C . LEU A 1 84 ? 7.546 3.126 9.360 1.00 69.19 84 LEU A C 1
ATOM 631 O O . LEU A 1 84 ? 8.027 2.070 8.941 1.00 69.19 84 LEU A O 1
ATOM 635 N N . SER A 1 85 ? 6.246 3.396 9.305 1.00 77.25 85 SER A N 1
ATOM 636 C CA . SER A 1 85 ? 5.280 2.577 8.576 1.00 77.25 85 SER A CA 1
ATOM 637 C C . SER A 1 85 ? 4.882 3.302 7.301 1.00 77.25 85 SER A C 1
ATOM 639 O O . SER A 1 85 ? 4.623 4.504 7.320 1.00 77.25 85 SER A O 1
ATOM 641 N N . SER A 1 86 ? 4.824 2.573 6.190 1.00 82.12 86 SER A N 1
ATOM 642 C CA . SER A 1 86 ? 4.190 3.079 4.973 1.00 82.12 86 SER A CA 1
ATOM 643 C C . SER A 1 86 ? 2.675 3.140 5.185 1.00 82.12 86 SER A C 1
ATOM 645 O O . SER A 1 86 ? 2.088 2.210 5.736 1.00 82.12 86 SER A O 1
ATOM 647 N N . PHE A 1 87 ? 2.041 4.236 4.770 1.00 86.50 87 PHE A N 1
ATOM 648 C CA . PHE A 1 87 ? 0.593 4.419 4.861 1.00 86.50 87 PHE A CA 1
ATOM 649 C C . PHE A 1 87 ? 0.071 5.191 3.650 1.00 86.50 87 PHE A C 1
ATOM 651 O O . PHE A 1 87 ? 0.804 5.938 3.003 1.00 86.50 87 PHE A O 1
ATOM 658 N N . SER A 1 88 ? -1.213 5.015 3.357 1.00 85.94 88 SER A N 1
ATOM 659 C CA . SER A 1 88 ? -1.961 5.847 2.417 1.00 85.94 88 SER A CA 1
ATOM 660 C C . SER A 1 88 ? -2.959 6.689 3.202 1.00 85.94 88 SER A C 1
ATOM 662 O O . SER A 1 88 ? -3.783 6.131 3.926 1.00 85.94 88 SER A O 1
ATOM 664 N N . ALA A 1 89 ? -2.883 8.011 3.061 1.00 86.06 89 ALA A N 1
ATOM 665 C CA . ALA A 1 89 ? -3.799 8.947 3.700 1.00 86.06 89 ALA A CA 1
ATOM 666 C C . ALA A 1 89 ? -4.692 9.611 2.652 1.00 86.06 89 ALA A C 1
ATOM 668 O O . ALA A 1 89 ? -4.223 10.016 1.588 1.00 86.06 89 ALA A O 1
ATOM 669 N N . TYR A 1 90 ? -5.974 9.734 2.980 1.00 82.44 90 TYR A N 1
ATOM 670 C CA . TYR A 1 90 ? -6.979 10.359 2.133 1.00 82.44 90 TYR A CA 1
ATOM 671 C C . TYR A 1 90 ? -7.751 11.383 2.958 1.00 82.44 90 TYR A C 1
ATOM 673 O O . TYR A 1 90 ? -8.130 11.110 4.095 1.00 82.44 90 TYR A O 1
ATOM 681 N N . LEU A 1 91 ? -8.007 12.548 2.368 1.00 77.06 91 LEU A N 1
ATOM 682 C CA . LEU A 1 91 ? -8.938 13.521 2.926 1.00 77.06 91 LEU A CA 1
ATOM 683 C C . LEU A 1 91 ? -10.356 13.061 2.591 1.00 77.06 91 LEU A C 1
ATOM 685 O O . LEU A 1 91 ? -10.676 12.862 1.420 1.00 77.06 91 LEU A O 1
ATOM 689 N N . ILE A 1 92 ? -11.197 12.882 3.607 1.00 72.12 92 ILE A N 1
ATOM 690 C CA . ILE A 1 92 ? -12.599 12.495 3.421 1.00 72.12 92 ILE A CA 1
ATOM 691 C C . ILE A 1 92 ? -13.392 13.762 3.045 1.00 72.12 92 ILE A C 1
ATOM 693 O O . ILE A 1 92 ? -13.503 14.664 3.881 1.00 72.12 92 ILE A O 1
ATOM 697 N N . PRO A 1 93 ? -13.940 13.883 1.817 1.00 65.06 93 PRO A N 1
ATOM 698 C CA . PRO A 1 93 ? -14.673 15.078 1.413 1.00 65.06 93 PRO A CA 1
ATOM 699 C C . PRO A 1 93 ? -16.051 15.124 2.096 1.00 65.06 93 PRO A C 1
ATOM 701 O O . PRO A 1 93 ? -16.930 14.342 1.763 1.00 65.06 93 PRO A O 1
ATOM 704 N N . ALA A 1 94 ? -16.189 16.057 3.041 1.00 67.25 94 ALA A N 1
ATOM 705 C CA . ALA A 1 94 ? -17.385 16.631 3.678 1.00 67.25 94 ALA A CA 1
ATOM 706 C C . ALA A 1 94 ? -18.558 15.739 4.181 1.00 67.25 94 ALA A C 1
ATOM 708 O O . ALA A 1 94 ? -19.189 14.975 3.462 1.00 67.25 94 ALA A O 1
ATOM 709 N N . THR A 1 95 ? -18.924 16.043 5.439 1.00 59.03 95 THR A N 1
ATOM 710 C CA . THR A 1 95 ? -20.070 15.627 6.281 1.00 59.03 95 THR A CA 1
ATOM 711 C C . THR A 1 95 ? -20.259 14.130 6.519 1.00 59.03 95 THR A C 1
ATOM 713 O O . THR A 1 95 ? -20.902 13.418 5.756 1.00 59.03 95 THR A O 1
ATOM 716 N N . ILE A 1 96 ? -19.767 13.678 7.675 1.00 57.97 96 ILE A N 1
ATOM 717 C CA . ILE A 1 96 ? -20.073 12.366 8.247 1.00 57.97 96 ILE A CA 1
ATOM 718 C C . ILE A 1 96 ? -21.564 12.367 8.627 1.00 57.97 96 ILE A C 1
ATOM 720 O O . ILE A 1 96 ? -21.996 13.134 9.488 1.00 57.97 96 ILE A O 1
ATOM 724 N N . HIS A 1 97 ? -22.366 11.550 7.943 1.00 62.72 97 HIS A N 1
ATOM 725 C CA . HIS A 1 97 ? -23.745 11.253 8.339 1.00 62.72 97 HIS A CA 1
ATOM 726 C C . HIS A 1 97 ? -23.757 10.460 9.663 1.00 62.72 97 HIS A C 1
ATOM 728 O O . HIS A 1 97 ? -22.724 9.972 10.104 1.00 62.72 97 HIS A O 1
ATOM 734 N N . HIS A 1 98 ? -24.922 10.246 10.284 1.00 66.69 98 HIS A N 1
ATOM 735 C CA . HIS A 1 98 ? -25.068 9.411 11.496 1.00 66.69 98 HIS A CA 1
ATOM 736 C C . HIS A 1 98 ? -24.574 7.949 11.347 1.00 66.69 98 HIS A C 1
ATOM 738 O O . HIS A 1 98 ? -24.634 7.186 12.304 1.00 66.69 98 HIS A O 1
ATOM 744 N N . SER A 1 99 ? -24.125 7.545 10.155 1.00 66.75 99 SER A N 1
ATOM 745 C CA . SER A 1 99 ? -23.635 6.212 9.821 1.00 66.75 99 SER A CA 1
ATOM 746 C C . SER A 1 99 ? -22.425 6.299 8.894 1.00 66.75 99 SER A C 1
ATOM 748 O O . SER A 1 99 ? -22.410 7.104 7.959 1.00 66.75 99 SER A O 1
ATOM 750 N N . PHE A 1 100 ? -21.458 5.414 9.105 1.00 73.00 100 PHE A N 1
ATOM 751 C CA . PHE A 1 100 ? -20.262 5.256 8.284 1.00 73.00 100 PHE A CA 1
ATOM 752 C C . PHE A 1 100 ? -20.016 3.761 8.054 1.00 73.00 100 PHE A C 1
ATOM 754 O O . PHE A 1 100 ? -20.203 2.960 8.965 1.00 73.00 100 PHE A O 1
ATOM 761 N N . GLU A 1 101 ? -19.588 3.393 6.847 1.00 75.94 101 GLU A N 1
ATOM 762 C CA . GLU A 1 101 ? -19.251 2.013 6.496 1.00 75.94 101 GLU A CA 1
ATOM 763 C C . GLU A 1 101 ? -17.843 1.963 5.888 1.00 75.94 101 GLU A C 1
ATOM 765 O O . GLU A 1 101 ? -17.568 2.621 4.883 1.00 75.94 101 GLU A O 1
ATOM 770 N N . LEU A 1 102 ? -16.953 1.164 6.483 1.00 77.00 102 LEU A N 1
ATOM 771 C CA . LEU A 1 102 ? -15.597 0.932 5.986 1.00 77.00 102 LEU A CA 1
ATOM 772 C C . LEU A 1 102 ? -15.425 -0.529 5.587 1.00 77.00 102 LEU A C 1
ATOM 774 O O . LEU A 1 102 ? -15.478 -1.429 6.422 1.00 77.00 102 LEU A O 1
ATOM 778 N N . LYS A 1 103 ? -15.164 -0.748 4.296 1.00 78.00 103 LYS A N 1
ATOM 779 C CA . LYS A 1 103 ? -14.930 -2.067 3.705 1.00 78.00 103 LYS A CA 1
ATOM 780 C C . LYS A 1 103 ? -13.534 -2.125 3.114 1.00 78.00 103 LYS A C 1
ATOM 782 O O . LYS A 1 103 ? -13.202 -1.348 2.224 1.00 78.00 103 LYS A O 1
ATOM 787 N N . PHE A 1 104 ? -12.725 -3.071 3.575 1.00 78.38 104 PHE A N 1
ATOM 788 C CA . PHE A 1 104 ? -11.416 -3.334 2.989 1.00 78.38 104 PHE A CA 1
ATOM 789 C C . PHE A 1 104 ? -11.009 -4.799 3.144 1.00 78.38 104 PHE A C 1
ATOM 791 O O . PHE A 1 104 ? -11.527 -5.545 3.980 1.00 78.38 104 PHE A O 1
ATOM 798 N N . ARG A 1 105 ? -10.044 -5.194 2.314 1.00 80.19 105 ARG A N 1
ATOM 799 C CA . ARG A 1 105 ? -9.391 -6.500 2.318 1.00 80.19 105 ARG A CA 1
ATOM 800 C C . ARG A 1 105 ? -7.924 -6.289 2.675 1.00 80.19 105 ARG A C 1
ATOM 802 O O . ARG A 1 105 ? -7.241 -5.527 2.003 1.00 80.19 105 ARG A O 1
ATOM 809 N N . PHE A 1 106 ? -7.442 -6.958 3.712 1.00 84.69 106 PHE A N 1
ATOM 810 C CA . PHE A 1 106 ? -6.021 -6.955 4.085 1.00 84.69 106 PHE A CA 1
ATOM 811 C C . PHE A 1 106 ? -5.442 -8.355 3.898 1.00 84.69 106 PHE A C 1
ATOM 813 O O . PHE A 1 106 ? -6.199 -9.241 3.562 1.00 84.69 106 PHE A O 1
ATOM 820 N N . VAL A 1 107 ? -4.137 -8.576 4.055 1.00 84.62 107 VAL A N 1
ATOM 821 C CA . VAL A 1 107 ? -3.546 -9.916 4.227 1.00 84.62 107 VAL A CA 1
ATOM 822 C C . VAL A 1 107 ? -2.438 -9.774 5.267 1.00 84.62 107 VAL A C 1
ATOM 824 O O . VAL A 1 107 ? -1.525 -8.983 5.038 1.00 84.62 107 VAL A O 1
ATOM 827 N N . PRO A 1 108 ? -2.507 -10.445 6.431 1.00 84.81 108 PRO A N 1
ATOM 828 C CA . PRO A 1 108 ? -1.446 -10.337 7.420 1.00 84.81 108 PRO A CA 1
ATOM 829 C C . PRO A 1 108 ? -0.210 -11.137 6.984 1.00 84.81 108 PRO A C 1
ATOM 831 O O . PRO A 1 108 ? -0.344 -12.223 6.425 1.00 84.81 108 PRO A O 1
ATOM 834 N N . ASN A 1 109 ? 0.992 -10.637 7.293 1.00 83.31 109 ASN A N 1
ATOM 835 C CA . ASN A 1 109 ? 2.233 -11.382 7.043 1.00 83.31 109 ASN A CA 1
ATOM 836 C C . ASN A 1 109 ? 2.356 -12.574 7.999 1.00 83.31 109 ASN A C 1
ATOM 838 O O . ASN A 1 109 ? 2.833 -13.641 7.626 1.00 83.31 109 ASN A O 1
ATOM 842 N N . THR A 1 110 ? 1.922 -12.387 9.247 1.00 85.31 110 THR A N 1
ATOM 843 C CA . THR A 1 110 ? 1.819 -13.446 10.254 1.00 85.31 110 THR A CA 1
ATOM 844 C C . THR A 1 110 ? 0.615 -13.206 11.156 1.00 85.31 110 THR A C 1
ATOM 846 O O . THR A 1 110 ? 0.216 -12.064 11.384 1.00 85.31 110 THR A O 1
ATOM 849 N N . MET A 1 111 ? 0.039 -14.281 11.695 1.00 85.69 111 MET A N 1
ATOM 850 C CA . MET A 1 111 ? -1.091 -14.192 12.620 1.00 85.69 111 MET A CA 1
ATOM 851 C C . MET A 1 111 ? -0.699 -13.552 13.951 1.00 85.69 111 MET A C 1
ATOM 853 O O . MET A 1 111 ? -1.539 -12.910 14.566 1.00 85.69 111 MET A O 1
ATOM 857 N N . ASP A 1 112 ? 0.566 -13.637 14.361 1.00 86.94 112 ASP A N 1
ATOM 858 C CA . ASP A 1 112 ? 1.041 -13.073 15.631 1.00 86.94 112 ASP A CA 1
ATOM 859 C C . ASP A 1 112 ? 1.399 -11.580 15.557 1.00 86.94 112 ASP A C 1
ATOM 861 O O . ASP A 1 112 ? 1.804 -10.989 16.562 1.00 86.94 112 ASP A O 1
ATOM 865 N N . GLN A 1 113 ? 1.255 -10.945 14.388 1.00 85.31 113 GLN A N 1
ATOM 866 C CA . GLN A 1 113 ? 1.601 -9.535 14.227 1.00 85.31 113 GLN A CA 1
ATOM 867 C C . GLN A 1 113 ? 0.598 -8.607 14.923 1.00 85.31 113 GLN A C 1
ATOM 869 O O . GLN A 1 113 ? -0.563 -8.952 15.173 1.00 85.31 113 GLN A O 1
ATOM 874 N N . ILE A 1 114 ? 1.065 -7.387 15.178 1.00 88.44 114 ILE A N 1
ATOM 875 C CA . ILE A 1 114 ? 0.252 -6.253 15.604 1.00 88.44 114 ILE A CA 1
ATOM 876 C C . ILE A 1 114 ? 0.344 -5.207 14.497 1.00 88.44 114 ILE A C 1
ATOM 878 O O . ILE A 1 114 ? 1.446 -4.788 14.145 1.00 88.44 114 ILE A O 1
ATOM 882 N N . ALA A 1 115 ? -0.791 -4.816 13.926 1.00 87.88 115 ALA A N 1
ATOM 883 C CA . ALA A 1 115 ? -0.843 -3.849 12.836 1.00 87.88 115 ALA A CA 1
ATOM 884 C C . ALA A 1 115 ? -2.061 -2.931 12.964 1.00 87.88 115 ALA A C 1
ATOM 886 O O . ALA A 1 115 ? -3.165 -3.391 13.254 1.00 87.88 115 ALA A O 1
ATOM 887 N N . LEU A 1 116 ? -1.865 -1.641 12.696 1.00 88.94 116 LEU A N 1
ATOM 888 C CA . LEU A 1 116 ? -2.951 -0.690 12.482 1.00 88.94 116 LEU A CA 1
ATOM 889 C C . LEU A 1 116 ? -3.402 -0.804 11.020 1.00 88.94 116 LEU A C 1
ATOM 891 O O . LEU A 1 116 ? -2.592 -0.616 10.116 1.00 88.94 116 LEU A O 1
ATOM 895 N N . LEU A 1 117 ? -4.668 -1.155 10.794 1.00 89.44 117 LEU A N 1
ATOM 896 C CA . LEU A 1 117 ? -5.230 -1.379 9.457 1.00 89.44 117 LEU A CA 1
ATOM 897 C C . LEU A 1 117 ? -5.902 -0.121 8.899 1.00 89.44 117 LEU A C 1
ATOM 899 O O . LEU A 1 117 ? -5.777 0.168 7.714 1.00 89.44 117 LEU A O 1
ATOM 903 N N . ALA A 1 118 ? -6.612 0.619 9.749 1.00 89.62 118 ALA A N 1
ATOM 904 C CA . ALA A 1 118 ? -7.247 1.880 9.390 1.00 89.62 118 ALA A CA 1
ATOM 905 C C . ALA A 1 118 ? -7.310 2.801 10.610 1.00 89.62 118 ALA A C 1
ATOM 907 O O . ALA A 1 118 ? -7.511 2.330 11.731 1.00 89.62 118 ALA A O 1
ATOM 908 N N . PHE A 1 119 ? -7.164 4.103 10.379 1.00 88.75 119 PHE A N 1
ATOM 909 C CA . PHE A 1 119 ? -7.306 5.133 11.399 1.00 88.75 119 PHE A CA 1
ATOM 910 C C . PHE A 1 119 ? -8.021 6.347 10.816 1.00 88.75 119 PHE A C 1
ATOM 912 O O . PHE A 1 119 ? -7.673 6.819 9.734 1.00 88.75 119 PHE A O 1
ATOM 919 N N . ILE A 1 120 ? -9.014 6.834 11.547 1.00 85.56 120 ILE A N 1
ATOM 920 C CA . ILE A 1 120 ? -9.754 8.059 11.268 1.00 85.56 120 ILE A CA 1
ATOM 921 C C . ILE A 1 120 ? -9.710 8.866 12.560 1.00 85.56 120 ILE A C 1
ATOM 923 O O . ILE A 1 120 ? -10.109 8.359 13.605 1.00 85.56 120 ILE A O 1
ATOM 927 N N . GLY A 1 121 ? -9.217 10.096 12.505 1.00 81.81 121 GLY A N 1
ATOM 928 C CA . GLY A 1 121 ? -9.086 10.961 13.675 1.00 81.81 121 GLY A CA 1
ATOM 929 C C . GLY A 1 121 ? -9.071 12.431 13.279 1.00 81.81 121 GLY A C 1
ATOM 930 O O . GLY A 1 121 ? -8.996 12.756 12.094 1.00 81.81 121 GLY A O 1
ATOM 931 N N . GLN A 1 122 ? -9.175 13.316 14.266 1.00 74.44 122 GLN A N 1
ATOM 932 C CA . GLN A 1 122 ? -9.198 14.767 14.052 1.00 74.44 122 GLN A CA 1
ATOM 933 C C . GLN A 1 122 ? -7.805 15.329 13.705 1.00 74.44 122 GLN A C 1
ATOM 935 O O . GLN A 1 122 ? -6.791 14.803 14.156 1.00 74.44 122 GLN A O 1
ATOM 940 N N . ASP A 1 123 ? -7.764 16.430 12.942 1.00 64.19 123 ASP A N 1
ATOM 941 C CA . ASP A 1 123 ? -6.551 17.022 12.335 1.00 64.19 123 ASP A CA 1
ATOM 942 C C . ASP A 1 123 ? -5.470 17.505 13.323 1.00 64.19 123 ASP A C 1
ATOM 944 O O . ASP A 1 123 ? -4.356 17.817 12.905 1.00 64.19 123 ASP A O 1
ATOM 948 N N . TYR A 1 124 ? -5.772 17.621 14.621 1.00 63.81 124 TYR A N 1
ATOM 949 C CA . TYR A 1 124 ? -4.892 18.325 15.563 1.00 63.81 124 TYR A CA 1
ATOM 950 C C . TYR A 1 124 ? -4.092 17.406 16.494 1.00 63.81 124 TYR A C 1
ATOM 952 O O . TYR A 1 124 ? -2.900 17.630 16.704 1.00 63.81 124 TYR A O 1
ATOM 960 N N . GLN A 1 125 ? -4.720 16.375 17.063 1.00 65.31 125 GLN A N 1
ATOM 961 C CA . GLN A 1 125 ? -4.064 15.412 17.948 1.00 65.31 125 GLN A CA 1
ATOM 962 C C . GLN A 1 125 ? -4.588 14.006 17.651 1.00 65.31 125 GLN A C 1
ATOM 964 O O . GLN A 1 125 ? -5.775 13.812 17.414 1.00 65.31 125 GLN A O 1
ATOM 969 N N . HIS A 1 126 ? -3.676 13.035 17.625 1.00 65.50 126 HIS A N 1
ATOM 970 C CA . HIS A 1 126 ? -3.970 11.625 17.368 1.00 65.50 126 HIS A CA 1
ATOM 971 C C . HIS A 1 126 ? -3.639 10.801 18.613 1.00 65.50 126 HIS A C 1
ATOM 973 O O . HIS A 1 126 ? -2.784 9.915 18.585 1.00 65.50 126 HIS A O 1
ATOM 979 N N . ASP A 1 127 ? -4.258 11.151 19.736 1.00 66.31 127 ASP A N 1
ATOM 980 C CA . ASP A 1 127 ? -4.132 10.393 20.977 1.00 66.31 127 ASP A CA 1
ATOM 981 C C . ASP A 1 127 ? -5.417 9.601 21.272 1.00 66.31 127 ASP A C 1
ATOM 983 O O . ASP A 1 127 ? -6.436 9.736 20.595 1.00 66.31 127 ASP A O 1
ATOM 987 N N . ALA A 1 128 ? -5.374 8.755 22.302 1.00 62.81 128 ALA A N 1
ATOM 988 C CA . ALA A 1 128 ? -6.522 7.940 22.705 1.00 62.81 128 ALA A CA 1
ATOM 989 C C . ALA A 1 128 ? -7.708 8.765 23.256 1.00 62.81 128 ALA A C 1
ATOM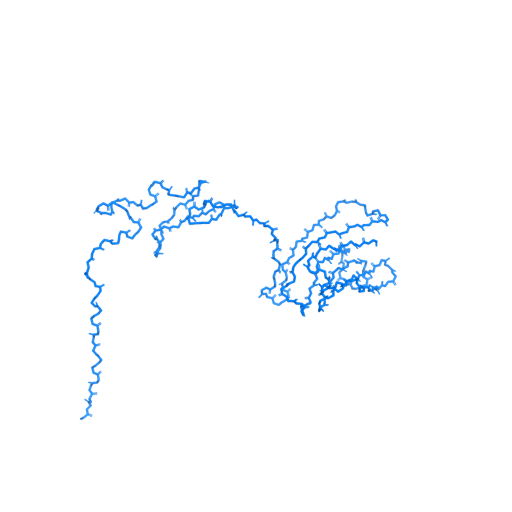 991 O O . ALA A 1 128 ? -8.793 8.219 23.477 1.00 62.81 128 ALA A O 1
ATOM 992 N N . ILE A 1 129 ? -7.508 10.060 23.511 1.00 69.69 129 ILE A N 1
ATOM 993 C CA . ILE A 1 129 ? -8.464 10.963 24.160 1.00 69.69 129 ILE A CA 1
ATOM 994 C C . ILE A 1 129 ? -9.281 11.715 23.108 1.00 69.69 129 ILE A C 1
ATOM 996 O O . ILE A 1 129 ? -10.464 11.974 23.324 1.00 69.69 129 ILE A O 1
ATOM 1000 N N . THR A 1 130 ? -8.668 12.020 21.968 1.00 79.88 130 THR A N 1
ATOM 1001 C CA . THR A 1 130 ? -9.340 12.624 20.818 1.00 79.88 130 THR A CA 1
ATOM 1002 C C . THR A 1 130 ? -10.332 11.682 20.154 1.00 79.88 130 THR A C 1
ATOM 1004 O O . THR A 1 130 ? -10.223 10.454 20.261 1.00 79.88 130 THR A O 1
ATOM 1007 N N . ASP A 1 131 ? -11.294 12.273 19.445 1.00 83.69 131 ASP A N 1
ATOM 1008 C CA . ASP A 1 131 ? -12.245 11.499 18.664 1.00 83.69 131 ASP A CA 1
ATOM 1009 C C . ASP A 1 131 ? -11.504 10.745 17.567 1.00 83.69 131 ASP A C 1
ATOM 1011 O O . ASP A 1 131 ? -10.848 11.334 16.698 1.00 83.69 131 ASP A O 1
ATOM 1015 N N . HIS A 1 132 ? -11.612 9.425 17.627 1.00 86.19 132 HIS A N 1
ATOM 1016 C CA . HIS A 1 132 ? -10.953 8.542 16.691 1.00 86.19 132 HIS A CA 1
ATOM 1017 C C . HIS A 1 132 ? -11.759 7.270 16.473 1.00 86.19 132 HIS A C 1
ATOM 1019 O O . HIS A 1 132 ? -12.547 6.837 17.313 1.00 86.19 132 HIS A O 1
ATOM 1025 N N . LEU A 1 133 ? -11.493 6.637 15.341 1.00 87.06 133 LEU A N 1
ATOM 1026 C CA . LEU A 1 133 ? -11.880 5.277 15.028 1.00 87.06 133 LEU A CA 1
ATOM 1027 C C . LEU A 1 133 ? -10.653 4.571 14.458 1.00 87.06 133 LEU A C 1
ATOM 1029 O O . LEU A 1 133 ? -10.017 5.053 13.523 1.00 87.06 133 LEU A O 1
ATOM 1033 N N . ALA A 1 134 ? -10.314 3.424 15.027 1.00 89.38 134 ALA A N 1
ATOM 1034 C CA . ALA A 1 134 ? -9.165 2.626 14.648 1.00 89.38 134 ALA A CA 1
ATOM 1035 C C . ALA A 1 134 ? -9.580 1.171 14.440 1.00 89.38 134 ALA A C 1
ATOM 1037 O O . ALA A 1 134 ? -10.272 0.580 15.269 1.00 89.38 134 ALA A O 1
ATOM 1038 N N . VAL A 1 135 ? -9.107 0.572 13.352 1.00 90.75 135 VAL A N 1
ATOM 1039 C CA . VAL A 1 135 ? -9.210 -0.868 13.111 1.00 90.75 135 VAL A CA 1
ATOM 1040 C C . VAL A 1 135 ? -7.810 -1.451 13.200 1.00 90.75 135 VAL A C 1
ATOM 1042 O O . VAL A 1 135 ? -6.917 -1.046 12.456 1.00 90.75 135 VAL A O 1
ATOM 1045 N N . SER A 1 136 ? -7.612 -2.398 14.109 1.00 90.69 136 SER A N 1
ATOM 1046 C CA . SER A 1 136 ? -6.321 -3.035 14.372 1.00 90.69 136 SER A CA 1
ATOM 1047 C C . SER A 1 136 ? -6.393 -4.544 14.167 1.00 90.69 136 SER A C 1
ATOM 1049 O O . SER A 1 136 ? -7.411 -5.176 14.442 1.00 90.69 136 SER A O 1
ATOM 1051 N N . PHE A 1 137 ? -5.287 -5.135 13.730 1.00 90.56 137 PHE A N 1
ATOM 1052 C CA . PHE A 1 137 ? -5.058 -6.573 13.747 1.00 90.56 137 PHE A CA 1
ATOM 1053 C C . PHE A 1 137 ? -4.104 -6.915 14.885 1.00 90.56 137 PHE A C 1
ATOM 1055 O O . PHE A 1 137 ? -2.972 -6.434 14.900 1.00 90.56 137 PHE A O 1
ATOM 1062 N N . ILE A 1 138 ? -4.551 -7.727 15.839 1.00 90.88 138 ILE A N 1
ATOM 1063 C CA . ILE A 1 138 ? -3.774 -8.088 17.026 1.00 90.88 138 ILE A CA 1
ATOM 1064 C C . ILE A 1 138 ? -3.858 -9.597 17.207 1.00 90.88 138 ILE A C 1
ATOM 1066 O O . ILE A 1 138 ? -4.906 -10.114 17.591 1.00 90.88 138 ILE A O 1
ATOM 1070 N N . LYS A 1 139 ? -2.752 -10.305 16.953 1.00 89.69 139 LYS A N 1
ATOM 1071 C CA . LYS A 1 139 ? -2.619 -11.745 17.247 1.00 89.69 139 LYS A CA 1
ATOM 1072 C C . LYS A 1 139 ? -3.764 -12.601 16.679 1.00 89.69 139 LYS A C 1
ATOM 1074 O O . LYS A 1 139 ? -4.331 -13.446 17.371 1.00 89.69 139 LYS A O 1
ATOM 1079 N N . GLY A 1 140 ? -4.154 -12.339 15.433 1.00 86.12 140 GLY A N 1
ATOM 1080 C CA . GLY A 1 140 ? -5.221 -13.077 14.762 1.00 86.12 140 GLY A CA 1
ATOM 1081 C C . GLY A 1 140 ? -6.624 -12.538 15.016 1.00 86.12 140 GLY A C 1
ATOM 1082 O O . GLY A 1 140 ? -7.582 -13.158 14.564 1.00 86.12 140 GLY A O 1
ATOM 1083 N N . TYR A 1 141 ? -6.775 -11.403 15.697 1.00 87.25 141 TYR A N 1
ATOM 1084 C CA . TYR A 1 141 ? -8.070 -10.774 15.948 1.00 87.25 141 TYR A CA 1
ATOM 1085 C C . TYR A 1 141 ? -8.159 -9.412 15.283 1.00 87.25 141 TYR A C 1
ATOM 1087 O O . TYR A 1 141 ? -7.210 -8.628 15.316 1.00 87.25 141 TYR A O 1
ATOM 1095 N N . VAL A 1 142 ? -9.326 -9.126 14.713 1.00 88.69 142 VAL A N 1
ATOM 1096 C CA . VAL A 1 142 ? -9.689 -7.781 14.274 1.00 88.69 142 VAL A CA 1
ATOM 1097 C C . VAL A 1 142 ? -10.340 -7.071 15.450 1.00 88.69 142 VAL A C 1
ATOM 1099 O O . VAL A 1 142 ? -11.347 -7.532 15.994 1.00 88.69 142 VAL A O 1
ATOM 1102 N N . VAL A 1 143 ? -9.753 -5.949 15.835 1.00 89.94 143 VAL A N 1
ATOM 1103 C CA . VAL A 1 143 ? -10.174 -5.131 16.966 1.00 89.94 143 VAL A CA 1
ATOM 1104 C C . VAL A 1 143 ? -10.593 -3.768 16.442 1.00 89.94 143 VAL A C 1
ATOM 1106 O O . VAL A 1 143 ? -9.831 -3.121 15.723 1.00 89.94 143 VAL A O 1
ATOM 1109 N N . LEU A 1 144 ? -11.800 -3.350 16.806 1.00 88.31 144 LEU A N 1
ATOM 1110 C CA . LEU A 1 144 ? -12.298 -2.005 16.558 1.00 88.31 144 LEU A CA 1
ATOM 1111 C C . LEU A 1 144 ? -12.191 -1.197 17.844 1.00 88.31 144 LEU A C 1
ATOM 1113 O O . LEU A 1 144 ? -12.640 -1.633 18.906 1.00 88.31 144 LEU A O 1
ATOM 1117 N N . THR A 1 145 ? -11.623 -0.010 17.722 1.00 88.19 145 THR A N 1
ATOM 1118 C CA . THR A 1 145 ? -11.411 0.919 18.824 1.00 88.19 145 THR A CA 1
ATOM 1119 C C . THR A 1 145 ? -11.956 2.274 18.426 1.00 88.19 145 THR A C 1
ATOM 1121 O O . THR A 1 145 ? -11.722 2.713 17.302 1.00 88.19 145 THR A O 1
ATOM 1124 N N . TRP A 1 146 ? -12.692 2.936 19.310 1.00 87.44 146 TRP A N 1
ATOM 1125 C CA . TRP A 1 146 ? -13.226 4.259 19.014 1.00 87.44 146 TRP A CA 1
ATOM 1126 C C . TRP A 1 146 ? -13.354 5.127 20.258 1.00 87.44 146 TRP A C 1
ATOM 1128 O O . TRP A 1 146 ? -13.508 4.636 21.376 1.00 87.44 146 TRP A O 1
ATOM 1138 N N . ASN A 1 147 ? -13.342 6.432 20.036 1.00 85.81 147 ASN A N 1
ATOM 1139 C CA . ASN A 1 147 ? -13.727 7.455 20.991 1.00 85.81 147 ASN A CA 1
ATOM 1140 C C . ASN A 1 147 ? -14.531 8.510 20.221 1.00 85.81 147 ASN A C 1
ATOM 1142 O O . ASN A 1 147 ? -14.098 8.955 19.163 1.00 85.81 147 ASN A O 1
ATOM 1146 N N . LEU A 1 148 ? -15.722 8.843 20.716 1.00 82.19 148 LEU A N 1
ATOM 1147 C CA . LEU A 1 148 ? -16.642 9.827 20.123 1.00 82.19 148 LEU A CA 1
ATOM 1148 C C . LEU A 1 148 ? -17.026 10.902 21.161 1.00 82.19 148 LEU A C 1
ATOM 1150 O O . LEU A 1 148 ? -18.167 11.359 21.201 1.00 82.19 148 LEU A O 1
ATOM 1154 N N . GLY A 1 149 ? -16.112 11.208 22.087 1.00 80.06 149 GLY A N 1
ATOM 1155 C CA . GLY A 1 149 ? -16.279 12.229 23.125 1.00 80.06 149 GLY A CA 1
ATOM 1156 C C . GLY A 1 149 ? -16.682 11.707 24.509 1.00 80.06 149 GLY A C 1
ATOM 1157 O O . GLY A 1 149 ? -16.906 12.501 25.418 1.00 80.06 149 GLY A O 1
ATOM 1158 N N . SER A 1 150 ? -16.776 10.386 24.701 1.00 81.94 150 SER A N 1
ATOM 1159 C CA . SER A 1 150 ? -17.110 9.749 25.997 1.00 81.94 150 SER A CA 1
ATOM 1160 C C . SER A 1 150 ? -15.991 8.856 26.550 1.00 81.94 150 SER A C 1
ATOM 1162 O O . SER A 1 150 ? -16.201 8.130 27.520 1.00 81.94 150 SER A O 1
ATOM 1164 N N . GLY A 1 151 ? -14.800 8.914 25.947 1.00 77.69 151 GLY A N 1
ATOM 1165 C CA . GLY A 1 151 ? -13.667 8.055 26.276 1.00 77.69 151 GLY A CA 1
ATOM 1166 C C . GLY A 1 151 ? -13.516 6.876 25.315 1.00 77.69 151 GLY A C 1
ATOM 1167 O O . GLY A 1 151 ? -14.329 6.655 24.418 1.00 77.69 151 GLY A O 1
ATOM 1168 N N . MET A 1 152 ? -12.423 6.137 25.493 1.00 77.94 152 MET A N 1
ATOM 1169 C CA . MET A 1 152 ? -12.032 5.037 24.615 1.00 77.94 152 MET A CA 1
ATOM 1170 C C . MET A 1 152 ? -12.859 3.777 24.892 1.00 77.94 152 MET A C 1
ATOM 1172 O O . MET A 1 152 ? -12.870 3.258 26.009 1.00 77.94 152 MET A O 1
ATOM 1176 N N . TYR A 1 153 ? -13.480 3.245 23.845 1.00 82.94 153 TYR A N 1
ATOM 1177 C CA . TYR A 1 153 ? -14.145 1.947 23.829 1.00 82.94 153 TYR A CA 1
ATOM 1178 C C . TYR A 1 153 ? -13.421 0.999 22.871 1.00 82.94 153 TYR A C 1
ATOM 1180 O O . TYR A 1 153 ? -12.871 1.413 21.850 1.00 82.94 153 TYR A O 1
ATOM 1188 N N . GLN A 1 154 ? -13.429 -0.293 23.202 1.00 82.19 154 GLN A N 1
ATOM 1189 C CA . GLN A 1 154 ? -12.823 -1.344 22.392 1.00 82.19 154 GLN A CA 1
ATOM 1190 C C . GLN A 1 154 ? -13.790 -2.519 22.252 1.00 82.19 154 GLN A C 1
ATOM 1192 O O . GLN A 1 154 ? -14.362 -2.986 23.238 1.00 82.19 154 GLN A O 1
ATOM 1197 N N . SER A 1 155 ? -13.922 -3.028 21.031 1.00 80.62 155 SER A N 1
ATOM 1198 C CA . SER A 1 155 ? -14.660 -4.248 20.721 1.00 80.62 155 SER A CA 1
ATOM 1199 C C . SER A 1 155 ? -13.785 -5.207 19.919 1.00 80.62 155 SER A C 1
ATOM 1201 O O . SER A 1 155 ? -13.162 -4.831 18.922 1.00 80.62 155 SER A O 1
ATOM 1203 N N . THR A 1 156 ? -13.733 -6.468 20.345 1.00 80.25 156 THR A N 1
ATOM 1204 C CA . THR A 1 156 ? -13.126 -7.544 19.554 1.00 80.25 156 THR A CA 1
ATOM 1205 C C . THR A 1 156 ? -14.171 -8.032 18.565 1.00 80.25 156 THR A C 1
ATOM 1207 O O . THR A 1 156 ? -15.143 -8.669 18.963 1.00 80.25 156 THR A O 1
ATOM 1210 N N . LEU A 1 157 ? -13.981 -7.723 17.283 1.00 69.62 157 LEU A N 1
ATOM 1211 C CA . LEU A 1 157 ? -14.998 -7.981 16.271 1.00 69.62 157 LEU A CA 1
ATOM 1212 C C . LEU A 1 157 ? -14.998 -9.449 15.834 1.00 69.62 157 LEU A C 1
ATOM 1214 O O . LEU A 1 157 ? -16.032 -10.106 15.902 1.00 69.62 157 LEU A O 1
ATOM 1218 N N . ILE A 1 158 ? -13.864 -9.966 15.342 1.00 72.88 158 ILE A N 1
ATOM 1219 C CA . ILE A 1 158 ? -13.799 -11.302 14.721 1.00 72.88 158 ILE A CA 1
ATOM 1220 C C . ILE A 1 158 ? -12.401 -11.925 14.878 1.00 72.88 158 ILE A C 1
ATOM 1222 O O . ILE A 1 158 ? -11.385 -11.229 14.812 1.00 72.88 158 ILE A O 1
ATOM 1226 N N . SER A 1 159 ? -12.342 -13.254 15.035 1.00 67.56 159 SER A N 1
ATOM 1227 C CA . SER A 1 159 ? -11.106 -14.034 14.888 1.00 67.56 159 SER A CA 1
ATOM 1228 C C . SER A 1 159 ? -10.807 -14.293 13.409 1.00 67.56 159 SER A C 1
ATOM 1230 O O . SER A 1 159 ? -11.570 -14.968 12.717 1.00 67.56 159 SER A O 1
ATOM 1232 N N . ALA A 1 160 ? -9.675 -13.798 12.916 1.00 59.19 160 ALA A N 1
ATOM 1233 C CA . ALA A 1 160 ? -9.224 -14.002 11.543 1.00 59.19 160 ALA A CA 1
ATOM 1234 C C . ALA A 1 160 ? -8.906 -15.475 11.223 1.00 59.19 160 ALA A C 1
ATOM 1236 O O . ALA A 1 160 ? -8.926 -15.851 10.052 1.00 59.19 160 ALA A O 1
ATOM 1237 N N . TYR A 1 161 ? -8.699 -16.322 12.243 1.00 58.12 161 TYR A N 1
ATOM 1238 C CA . TYR A 1 161 ? -8.578 -17.777 12.083 1.00 58.12 161 TYR A CA 1
ATOM 1239 C C . TYR A 1 161 ? -9.836 -18.422 11.482 1.00 58.12 161 TYR A C 1
ATOM 1241 O O . TYR A 1 161 ? -9.730 -19.431 10.792 1.00 58.12 161 TYR A O 1
ATOM 1249 N N . LEU A 1 162 ? -11.021 -17.845 11.716 1.00 52.12 162 LEU A N 1
ATOM 1250 C CA . LEU A 1 162 ? -12.300 -18.406 11.263 1.00 52.12 162 LEU A CA 1
ATOM 1251 C C . LEU A 1 162 ? -12.692 -17.980 9.839 1.00 52.12 162 LEU A C 1
ATOM 1253 O O . LEU A 1 162 ? -13.642 -18.531 9.291 1.00 52.12 162 LEU A O 1
ATOM 1257 N N . LEU A 1 163 ? -12.001 -17.001 9.242 1.00 52.75 163 LEU A N 1
ATOM 1258 C CA . LEU A 1 163 ? -12.481 -16.324 8.030 1.00 52.75 163 LEU A CA 1
ATOM 1259 C C . LEU A 1 163 ? -11.746 -16.674 6.739 1.00 52.75 163 LEU A C 1
ATOM 1261 O O . LEU A 1 163 ? -12.241 -16.301 5.683 1.00 52.75 163 LEU A O 1
ATOM 1265 N N . GLY A 1 164 ? -10.592 -17.344 6.778 1.00 50.66 164 GLY A N 1
ATOM 1266 C CA . GLY A 1 164 ? -9.922 -17.826 5.561 1.00 50.66 164 GLY A CA 1
ATOM 1267 C C . GLY A 1 164 ? -9.695 -16.789 4.442 1.00 50.66 164 GLY A C 1
ATOM 1268 O O . GLY A 1 164 ? -9.413 -17.224 3.332 1.00 50.66 164 GLY A O 1
ATOM 1269 N N . CYS A 1 165 ? -9.774 -15.475 4.743 1.00 44.91 165 CYS A N 1
ATOM 1270 C CA . CYS A 1 165 ? -9.740 -14.274 3.876 1.00 44.91 165 CYS A CA 1
ATOM 1271 C C . CYS A 1 165 ? -11.073 -13.470 3.746 1.00 44.91 165 CYS A C 1
ATOM 1273 O O . CYS A 1 165 ? -11.920 -13.743 2.906 1.00 44.91 165 CYS A O 1
ATOM 1275 N N . TYR A 1 166 ? -11.145 -12.380 4.529 1.00 58.31 166 TYR A N 1
ATOM 1276 C CA . TYR A 1 166 ? -11.618 -11.002 4.241 1.00 58.31 166 TYR A CA 1
ATOM 1277 C C . TYR A 1 166 ? -13.045 -10.701 3.760 1.00 58.31 166 TYR A C 1
ATOM 1279 O O . TYR A 1 166 ? -13.295 -10.548 2.567 1.00 58.31 166 TYR A O 1
ATOM 1287 N N . ASN A 1 167 ? -13.901 -10.358 4.723 1.00 44.53 167 ASN A N 1
ATOM 1288 C CA . ASN A 1 167 ? -14.775 -9.183 4.655 1.00 44.53 167 ASN A CA 1
ATOM 1289 C C . ASN A 1 167 ? -15.061 -8.728 6.092 1.00 44.53 167 ASN A C 1
ATOM 1291 O O . ASN A 1 167 ? -15.522 -9.527 6.905 1.00 44.53 167 ASN A O 1
ATOM 1295 N N . ILE A 1 168 ? -14.771 -7.469 6.418 1.00 49.81 168 ILE A N 1
ATOM 1296 C CA . ILE A 1 168 ? -15.236 -6.852 7.663 1.00 49.81 168 ILE A CA 1
ATOM 1297 C C . ILE A 1 168 ? -16.335 -5.873 7.262 1.00 49.81 168 ILE A C 1
ATOM 1299 O O . ILE A 1 168 ? -16.061 -4.909 6.553 1.00 49.81 168 ILE A O 1
ATOM 1303 N N . ASN A 1 169 ? -17.564 -6.142 7.699 1.00 43.28 169 ASN A N 1
ATOM 1304 C CA . ASN A 1 169 ? -18.635 -5.153 7.713 1.00 43.28 169 ASN A CA 1
ATOM 1305 C C . ASN A 1 169 ? -18.739 -4.648 9.152 1.00 43.28 169 ASN A C 1
ATOM 1307 O O . ASN A 1 169 ? -19.025 -5.433 10.058 1.00 43.28 169 ASN A O 1
ATOM 1311 N N . THR A 1 170 ? -18.469 -3.367 9.372 1.00 40.84 170 THR A N 1
ATOM 1312 C CA . THR A 1 170 ? -18.816 -2.688 10.624 1.00 40.84 170 THR A CA 1
ATOM 1313 C C . THR A 1 170 ? -20.221 -2.117 10.453 1.00 40.84 170 THR A C 1
ATOM 1315 O O . THR A 1 170 ? -20.413 -1.284 9.569 1.00 40.84 170 THR A O 1
ATOM 1318 N N . TYR A 1 171 ? -21.187 -2.616 11.229 1.00 41.53 171 TYR A N 1
ATOM 1319 C CA . TYR A 1 171 ? -22.552 -2.077 11.291 1.00 41.53 171 TYR A CA 1
ATOM 1320 C C . TYR A 1 171 ? -22.632 -0.925 12.288 1.00 41.53 171 TYR A C 1
ATOM 1322 O O . TYR A 1 171 ? -21.915 -1.010 13.313 1.00 41.53 171 TYR A O 1
#